Protein AF-A0AAD9Q0B3-F1 (afdb_monomer)

Sequence (133 aa):
MNKETASQMEIVTLYNAAYRAACKKEEQLRDLDKTIDAILDDPTEIEKAILDSENIPEEIDEVHLNRSLGEVQKFNYCKAQPTGNASRAVAGFPLTNGNYPKAVNLLKERFGQQNELVNAHMQALPDLPNSTK

InterPro domains:
  IPR005312 Domain of unknown function DUF1759 [PF03564] (61-130)

Solvent-accessible surface area (backbone atoms only — not comparable to full-atom values): 7791 Å² total; per-residue (Å²): 136,55,75,64,59,55,54,53,51,51,52,53,51,52,52,53,51,52,51,53,52,50,54,53,48,54,51,53,49,55,53,48,50,54,51,52,48,56,51,67,75,56,45,61,68,58,52,47,53,58,69,71,39,82,60,66,58,58,62,55,47,57,57,67,68,42,82,90,54,53,53,45,56,47,33,53,49,63,59,67,68,46,61,73,69,61,26,61,72,44,62,83,58,69,90,35,56,87,40,32,66,54,45,52,49,53,46,41,68,76,71,45,45,59,69,58,53,51,49,53,49,63,65,46,58,82,76,50,79,81,84,82,124

Secondary structure (DSSP, 8-state):
--HHHHHHHHHHHHHHHHHHHHHHHHHHHHHHHHHHHHHHH-THHHHHHHHSS--HHHHHHHHHH-TTS-HHHHHHHHHHS--HHHHHHHHTS-S-GGGHHHHHHHHHHHHS-HHHHHHHHHHHGGGS-----

Organism: Acropora cervicornis (NCBI:txid6130)

Foldseek 3Di:
DDPVVVVVVVVVVVVVVVVVVVVVVVVVVVVVVVVVVVCVVCVPVVVVVLLVPPQPLVVLVVLVPPPVDDQLRSQVVCLVPDDDPLNVQSVPDDSDNVCSVVSSVSCCVPPVVSVVVVVVVVVCVVVPPPPDD

pLDDT: mean 71.1, std 10.21, range [38.31, 91.62]

Structure (mmCIF, N/CA/C/O backbone):
data_AF-A0AAD9Q0B3-F1
#
_entry.id   AF-A0AAD9Q0B3-F1
#
loop_
_atom_site.group_PDB
_atom_site.id
_atom_site.type_symbol
_atom_site.label_atom_id
_atom_site.label_alt_id
_atom_site.label_comp_id
_atom_site.label_asym_id
_atom_site.label_entity_id
_atom_site.label_seq_id
_atom_site.pdbx_PDB_ins_code
_atom_site.Cartn_x
_atom_site.Cartn_y
_atom_site.Cartn_z
_atom_site.occupancy
_atom_site.B_iso_or_equiv
_atom_site.auth_seq_id
_atom_site.auth_comp_id
_atom_site.auth_asym_id
_atom_site.auth_atom_id
_atom_site.pdbx_PDB_model_num
ATOM 1 N N . MET A 1 1 ? 59.774 -26.551 12.825 1.00 54.44 1 MET A N 1
ATOM 2 C CA . MET A 1 1 ? 58.304 -26.533 12.659 1.00 54.44 1 MET A CA 1
ATOM 3 C C . MET A 1 1 ? 57.979 -27.421 11.465 1.00 54.44 1 MET A C 1
ATOM 5 O O . MET A 1 1 ? 58.571 -27.204 10.415 1.00 54.44 1 MET A O 1
ATOM 9 N N . ASN A 1 2 ? 57.214 -28.503 11.644 1.00 64.69 2 ASN A N 1
ATOM 10 C CA . ASN A 1 2 ? 56.977 -29.492 10.579 1.00 64.69 2 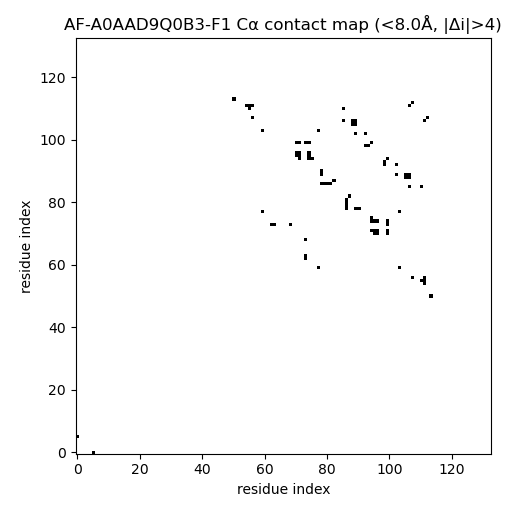ASN A CA 1
ATOM 11 C C . ASN A 1 2 ? 55.799 -29.056 9.678 1.00 64.69 2 ASN A C 1
ATOM 13 O O . ASN A 1 2 ? 54.964 -28.253 10.086 1.00 64.69 2 ASN A O 1
ATOM 17 N N . LYS A 1 3 ? 55.731 -29.565 8.440 1.00 63.66 3 LYS A N 1
ATOM 18 C CA . LYS A 1 3 ? 54.660 -29.217 7.478 1.00 63.66 3 LYS A CA 1
ATOM 19 C C . LYS A 1 3 ? 53.248 -29.507 8.019 1.00 63.66 3 LYS A C 1
ATOM 21 O O . LYS A 1 3 ? 52.295 -28.836 7.648 1.00 63.66 3 LYS A O 1
ATOM 26 N N . GLU A 1 4 ? 53.139 -30.468 8.928 1.00 67.00 4 GLU A N 1
ATOM 27 C CA . GLU A 1 4 ? 51.889 -30.894 9.556 1.00 67.00 4 GLU A CA 1
ATOM 28 C C . GLU A 1 4 ? 51.371 -29.895 10.607 1.00 67.00 4 GLU A C 1
ATOM 30 O O . GLU A 1 4 ? 50.188 -29.569 10.612 1.00 67.00 4 GLU A O 1
ATOM 35 N N . THR A 1 5 ? 52.255 -29.298 11.415 1.00 65.38 5 THR A N 1
ATOM 36 C CA . THR A 1 5 ? 51.892 -28.208 12.347 1.00 65.38 5 THR A CA 1
ATOM 37 C C . THR A 1 5 ? 51.504 -26.922 11.619 1.00 65.38 5 THR A C 1
ATOM 39 O O . THR A 1 5 ? 50.614 -26.213 12.083 1.00 65.38 5 THR A O 1
ATOM 42 N N . ALA A 1 6 ? 52.104 -26.640 10.457 1.00 57.97 6 ALA A N 1
ATOM 43 C CA . ALA A 1 6 ? 51.697 -25.517 9.607 1.00 57.97 6 ALA A CA 1
ATOM 44 C C . ALA A 1 6 ? 50.280 -25.714 9.029 1.00 57.97 6 ALA A C 1
ATOM 46 O O . ALA A 1 6 ? 49.458 -24.804 9.101 1.00 57.97 6 ALA A O 1
ATOM 47 N N . SER A 1 7 ? 49.962 -26.924 8.553 1.00 68.94 7 SER A N 1
ATOM 48 C CA . SER A 1 7 ? 48.633 -27.264 8.026 1.00 68.94 7 SER A CA 1
ATOM 49 C C . SER A 1 7 ? 47.537 -27.237 9.103 1.00 68.94 7 SER A C 1
ATOM 51 O O . SER A 1 7 ? 46.451 -26.710 8.870 1.00 68.94 7 SER A O 1
ATOM 53 N N . GLN A 1 8 ? 47.823 -27.720 10.317 1.00 68.62 8 GLN A N 1
ATOM 54 C CA . GLN A 1 8 ? 46.878 -27.637 11.441 1.00 68.62 8 GLN A CA 1
ATOM 55 C C . GLN A 1 8 ? 46.602 -26.185 11.868 1.00 68.62 8 GLN A C 1
ATOM 57 O O . GLN A 1 8 ? 45.464 -25.838 12.186 1.00 68.62 8 GLN A O 1
ATOM 62 N N . MET A 1 9 ? 47.619 -25.318 11.834 1.00 75.38 9 MET A N 1
ATOM 63 C CA . MET A 1 9 ? 47.476 -23.895 12.161 1.00 75.38 9 MET A CA 1
ATOM 64 C C . MET A 1 9 ? 46.629 -23.138 11.123 1.00 75.38 9 MET A C 1
ATOM 66 O O . MET A 1 9 ? 45.813 -22.290 11.496 1.00 75.38 9 MET A O 1
ATOM 70 N N . GLU A 1 10 ? 46.759 -23.475 9.837 1.00 79.50 10 GLU A N 1
ATOM 71 C CA . GLU A 1 10 ? 45.906 -22.938 8.767 1.00 79.50 10 GLU A CA 1
ATOM 72 C C . GLU A 1 10 ? 44.438 -23.343 8.945 1.00 79.50 10 GLU A C 1
ATOM 74 O O . GLU A 1 10 ? 43.556 -22.488 8.866 1.00 79.50 10 GLU A O 1
ATOM 79 N N . ILE A 1 11 ? 44.165 -24.611 9.275 1.00 75.00 11 ILE A N 1
ATOM 80 C CA . ILE A 1 11 ? 42.798 -25.108 9.520 1.00 75.00 11 ILE A CA 1
ATOM 81 C C . ILE A 1 11 ? 42.134 -24.352 10.679 1.00 75.00 11 ILE A C 1
ATOM 83 O O . ILE A 1 11 ? 40.996 -23.898 10.552 1.00 75.00 11 ILE A O 1
ATOM 87 N N . VAL A 1 12 ? 42.845 -24.158 11.794 1.00 79.50 12 VAL A N 1
ATOM 88 C CA . VAL A 1 12 ? 42.332 -23.404 12.953 1.00 79.50 12 VAL A CA 1
ATOM 89 C C . VAL A 1 12 ? 42.079 -21.938 12.596 1.00 79.50 12 VAL A C 1
ATOM 91 O O . VAL A 1 12 ? 41.084 -21.350 13.023 1.00 79.50 12 VAL A O 1
ATOM 94 N N . THR A 1 13 ? 42.947 -21.341 11.780 1.00 82.81 13 THR A N 1
ATOM 95 C CA . THR A 1 13 ? 42.784 -19.955 11.321 1.00 82.81 13 THR A CA 1
ATOM 96 C C . THR A 1 13 ? 41.536 -19.801 10.450 1.00 82.81 13 THR A C 1
ATOM 98 O O . THR A 1 13 ? 40.750 -18.876 10.667 1.00 82.81 13 THR A O 1
ATOM 101 N N . LEU A 1 14 ? 41.307 -20.733 9.521 1.00 79.38 14 LEU A N 1
ATOM 102 C CA .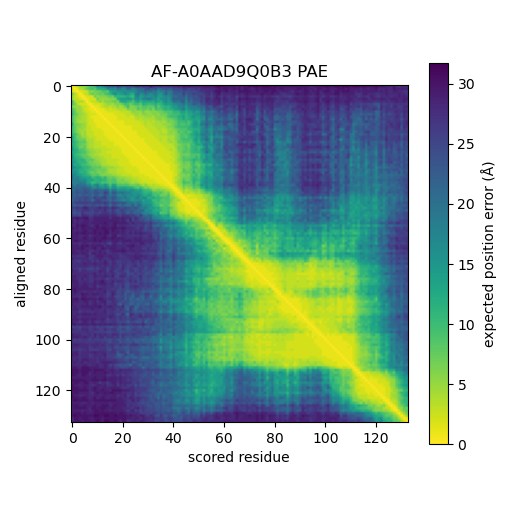 LEU A 1 14 ? 40.113 -20.759 8.674 1.00 79.38 14 LEU A CA 1
ATOM 103 C C . LEU A 1 14 ? 38.835 -20.978 9.493 1.00 79.38 14 LEU A C 1
ATOM 105 O O . LEU A 1 14 ? 37.856 -20.258 9.295 1.00 79.38 14 LEU A O 1
ATOM 109 N N . TYR A 1 15 ? 38.858 -21.905 10.454 1.00 74.88 15 TYR A N 1
ATOM 110 C CA . TYR A 1 15 ? 37.734 -22.147 11.361 1.00 74.88 15 TYR A CA 1
ATOM 111 C C . TYR A 1 15 ? 37.370 -20.892 12.167 1.00 74.88 15 TYR A C 1
ATOM 113 O O . TYR A 1 15 ? 36.209 -20.487 12.211 1.00 74.88 15 TYR A O 1
ATOM 121 N N . ASN A 1 16 ? 38.367 -20.212 12.738 1.00 77.12 16 ASN A N 1
ATOM 122 C CA . ASN A 1 16 ? 38.154 -18.978 13.494 1.00 77.12 16 ASN A CA 1
ATOM 123 C C . ASN A 1 16 ? 37.620 -17.836 12.616 1.00 77.12 16 ASN A C 1
ATOM 125 O O . ASN A 1 16 ? 36.795 -17.043 13.072 1.00 77.12 16 ASN A O 1
ATOM 129 N N . ALA A 1 17 ? 38.067 -17.738 11.362 1.00 83.25 17 ALA A N 1
ATOM 130 C CA . ALA A 1 17 ? 37.548 -16.758 10.412 1.00 83.25 17 ALA A CA 1
ATOM 131 C C . ALA A 1 17 ? 36.078 -17.035 10.056 1.00 83.25 17 ALA A C 1
ATOM 133 O O . ALA A 1 17 ? 35.264 -16.109 10.068 1.00 83.25 17 ALA A O 1
ATOM 134 N N . ALA A 1 18 ? 35.725 -18.301 9.812 1.00 80.19 18 ALA A N 1
ATOM 135 C CA . ALA A 1 18 ? 34.349 -18.720 9.555 1.00 80.19 18 ALA A CA 1
ATOM 136 C C . ALA A 1 18 ? 33.436 -18.443 10.759 1.00 80.19 18 ALA A C 1
ATOM 138 O O . ALA A 1 18 ? 32.361 -17.871 10.593 1.00 80.19 18 ALA A O 1
ATOM 139 N N . TYR A 1 19 ? 33.898 -18.756 11.974 1.00 80.69 19 TYR A N 1
ATOM 140 C CA . TYR A 1 19 ? 33.169 -18.467 13.209 1.00 80.69 19 TYR A CA 1
ATOM 141 C C . TYR A 1 19 ? 32.903 -16.964 13.381 1.00 80.69 19 TYR A C 1
ATOM 143 O O . TYR A 1 19 ? 31.768 -16.550 13.602 1.00 80.69 19 TYR A O 1
ATOM 151 N N . ARG A 1 20 ? 33.922 -16.116 13.183 1.00 85.88 20 ARG A N 1
ATOM 152 C CA . ARG A 1 20 ? 33.76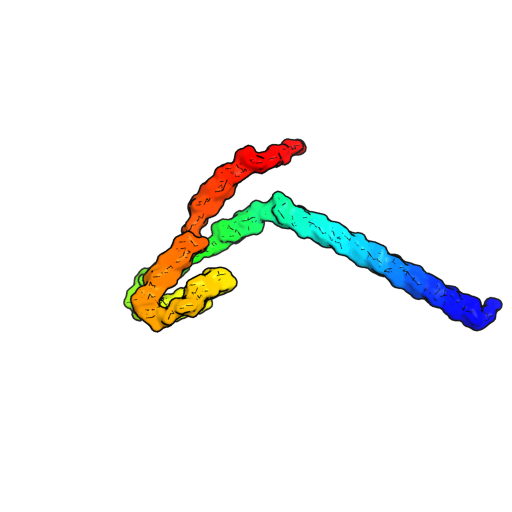4 -14.650 13.240 1.00 85.88 20 ARG A CA 1
ATOM 153 C C . ARG A 1 20 ? 32.776 -14.128 12.197 1.00 85.88 20 ARG A C 1
ATOM 155 O O . ARG A 1 20 ? 31.997 -13.226 12.495 1.00 85.88 20 ARG A O 1
ATOM 162 N N . ALA A 1 21 ? 32.807 -14.678 10.984 1.00 80.19 21 ALA A N 1
ATOM 163 C CA . ALA A 1 21 ? 31.867 -14.308 9.932 1.00 80.19 21 ALA A CA 1
ATOM 164 C C . ALA A 1 21 ? 30.425 -14.701 10.292 1.00 80.19 21 ALA A C 1
ATOM 166 O O . ALA A 1 21 ? 29.514 -13.905 10.064 1.00 80.19 21 ALA A O 1
ATOM 167 N N . ALA A 1 22 ? 30.225 -15.878 10.893 1.00 78.12 22 ALA A N 1
ATOM 168 C CA . ALA A 1 22 ? 28.920 -16.333 11.367 1.00 78.12 22 ALA A CA 1
ATOM 169 C C . ALA A 1 22 ? 28.366 -15.422 12.474 1.00 78.12 22 ALA A C 1
ATOM 171 O O . ALA A 1 22 ? 27.247 -14.933 12.340 1.00 78.12 22 ALA A O 1
ATOM 172 N N . CYS A 1 23 ? 29.170 -15.085 13.491 1.00 79.06 23 CYS A N 1
ATOM 173 C CA . CYS A 1 23 ? 28.753 -14.152 14.545 1.00 79.06 23 CYS A CA 1
ATOM 174 C C . CYS A 1 23 ? 28.373 -12.776 13.982 1.00 79.06 23 CYS A C 1
ATOM 176 O O . CYS A 1 23 ? 27.370 -12.191 14.382 1.00 79.06 23 CYS A O 1
ATOM 178 N N . LYS A 1 24 ? 29.138 -12.269 13.006 1.00 90.38 24 LYS A N 1
ATOM 17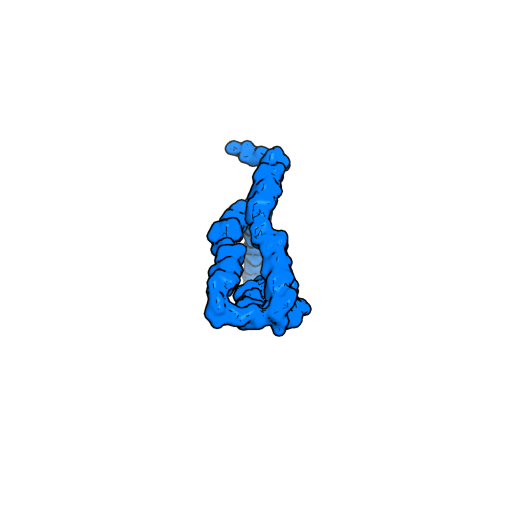9 C CA . LYS A 1 24 ? 28.816 -10.999 12.343 1.00 90.38 24 LYS A CA 1
ATOM 180 C C . LYS A 1 24 ? 27.490 -11.072 11.581 1.00 90.38 24 LYS A C 1
ATOM 182 O O . LYS A 1 24 ? 26.754 -10.093 11.547 1.00 90.38 24 LYS A O 1
ATOM 187 N N . LYS A 1 25 ? 27.181 -12.210 10.953 1.00 84.38 25 LYS A N 1
ATOM 188 C CA . LYS A 1 25 ? 25.903 -12.414 10.258 1.00 84.38 25 LYS A CA 1
ATOM 189 C C . LYS A 1 25 ? 24.724 -12.469 11.222 1.00 84.38 25 LYS A C 1
ATOM 191 O O . LYS A 1 25 ? 23.697 -11.875 10.924 1.00 84.38 25 LYS A O 1
ATOM 196 N N . GLU A 1 26 ? 24.884 -13.125 12.362 1.00 88.69 26 GLU A N 1
ATOM 197 C CA . GLU A 1 26 ? 23.862 -13.181 13.410 1.00 88.69 26 GLU A CA 1
ATOM 198 C C . GLU A 1 26 ? 23.553 -11.790 13.983 1.00 88.69 26 GLU A C 1
ATOM 200 O O . GLU A 1 26 ? 22.392 -11.426 14.146 1.00 88.69 26 GLU A O 1
ATOM 205 N N . GLU A 1 27 ? 24.580 -10.963 14.194 1.00 91.62 27 GLU A N 1
ATOM 206 C CA . GLU A 1 27 ? 24.402 -9.569 14.607 1.00 91.62 27 GLU A CA 1
ATOM 207 C C . GLU A 1 27 ? 23.659 -8.738 13.551 1.00 91.62 27 GLU A C 1
ATOM 209 O O . GLU A 1 27 ? 22.705 -8.039 13.883 1.00 91.62 27 GLU A O 1
ATOM 214 N N . GLN A 1 28 ? 24.033 -8.878 12.274 1.00 89.06 28 GLN A N 1
ATOM 215 C CA . GLN A 1 28 ? 23.334 -8.215 11.169 1.00 89.06 28 GLN A CA 1
ATOM 216 C C . GLN A 1 28 ? 21.858 -8.617 11.079 1.00 89.06 28 GLN A C 1
ATOM 218 O O . GLN A 1 28 ? 21.021 -7.769 10.784 1.00 89.06 28 GLN A O 1
ATOM 223 N N . LEU A 1 29 ? 21.539 -9.892 11.318 1.00 82.06 29 LEU A N 1
ATOM 224 C CA . LEU A 1 29 ? 20.157 -10.375 11.339 1.00 82.06 29 LEU A CA 1
ATOM 225 C C . LEU A 1 29 ? 19.380 -9.773 12.511 1.00 82.06 29 LEU A C 1
ATOM 227 O O . LEU A 1 29 ? 18.290 -9.259 12.304 1.00 82.06 29 LEU A O 1
ATOM 231 N N . ARG A 1 30 ? 19.972 -9.729 13.708 1.00 88.50 30 ARG A N 1
ATOM 232 C CA . ARG A 1 30 ? 19.343 -9.109 14.882 1.00 88.50 30 ARG A CA 1
ATOM 233 C C . ARG A 1 30 ? 19.062 -7.617 14.681 1.00 88.50 30 ARG A C 1
ATOM 235 O O . ARG A 1 30 ? 18.050 -7.111 15.156 1.00 88.50 30 ARG A O 1
ATOM 242 N N . ASP A 1 31 ? 19.964 -6.897 14.025 1.00 88.19 31 ASP A N 1
ATOM 243 C CA . ASP A 1 31 ? 19.766 -5.474 13.735 1.00 88.19 31 ASP A CA 1
ATOM 244 C C . ASP A 1 31 ? 18.712 -5.259 12.638 1.00 88.19 31 ASP A C 1
ATOM 246 O O . ASP A 1 31 ? 17.948 -4.292 12.694 1.00 88.19 31 ASP A O 1
ATOM 250 N N . LEU A 1 32 ? 18.622 -6.185 11.678 1.00 82.31 32 LEU A N 1
ATOM 251 C CA . LEU A 1 32 ? 17.544 -6.203 10.696 1.00 82.31 32 LEU A CA 1
ATOM 252 C C . LEU A 1 32 ? 16.187 -6.468 11.361 1.00 82.31 32 LEU A C 1
ATOM 254 O O . LEU A 1 32 ? 15.249 -5.730 11.082 1.00 82.31 32 LEU A O 1
ATOM 258 N N . ASP A 1 33 ? 16.098 -7.437 12.274 1.00 82.00 33 ASP A N 1
ATOM 259 C CA . ASP A 1 33 ? 14.867 -7.738 13.019 1.00 82.00 33 ASP A CA 1
ATOM 260 C C . ASP A 1 33 ? 14.389 -6.515 13.813 1.00 82.00 33 ASP A C 1
ATOM 262 O O . ASP A 1 33 ? 13.238 -6.117 13.693 1.00 82.00 33 ASP A O 1
ATOM 266 N N . LYS A 1 34 ? 15.296 -5.812 14.504 1.00 76.62 34 LYS A N 1
ATOM 267 C CA . LYS A 1 34 ? 14.962 -4.545 15.185 1.00 76.62 34 LYS A CA 1
ATOM 268 C C . LYS A 1 34 ? 14.485 -3.452 14.232 1.00 76.62 34 LYS A C 1
ATOM 270 O O . LYS A 1 34 ? 13.677 -2.614 14.614 1.00 76.62 34 LYS A O 1
ATOM 275 N N . THR A 1 35 ? 15.029 -3.418 13.017 1.00 75.00 35 THR A N 1
ATOM 276 C CA . THR A 1 35 ? 14.603 -2.459 11.991 1.00 75.00 35 THR A CA 1
ATOM 277 C C . THR A 1 35 ? 13.200 -2.800 11.494 1.00 75.00 35 THR A C 1
ATOM 279 O O . THR A 1 35 ? 12.395 -1.898 11.293 1.00 75.00 35 THR A O 1
ATOM 282 N N . ILE A 1 36 ? 12.892 -4.090 11.327 1.00 71.62 36 ILE A N 1
ATOM 283 C CA . ILE A 1 36 ? 11.552 -4.570 10.977 1.00 71.62 36 ILE A CA 1
ATOM 284 C C . ILE A 1 36 ? 10.565 -4.225 12.096 1.00 71.62 36 ILE A C 1
ATOM 286 O O . ILE A 1 36 ? 9.531 -3.638 11.799 1.00 71.62 36 ILE A O 1
ATOM 290 N N . ASP A 1 37 ? 10.907 -4.503 13.356 1.00 74.06 37 ASP A N 1
ATOM 291 C CA . ASP A 1 37 ? 10.067 -4.170 14.513 1.00 74.06 37 ASP A CA 1
ATOM 292 C C . ASP A 1 37 ? 9.795 -2.661 14.587 1.00 74.06 37 ASP A C 1
ATOM 294 O O . ASP A 1 37 ? 8.649 -2.257 14.719 1.00 74.06 37 ASP A O 1
ATOM 298 N N . ALA A 1 38 ? 10.806 -1.811 14.375 1.00 70.94 38 ALA A N 1
ATOM 299 C CA . ALA A 1 38 ? 10.624 -0.357 14.364 1.00 70.94 38 ALA A CA 1
ATOM 300 C C . ALA A 1 38 ? 9.721 0.145 13.219 1.00 70.94 38 ALA A C 1
ATOM 302 O O . ALA A 1 38 ? 9.016 1.135 13.387 1.00 70.94 38 ALA A O 1
ATOM 303 N N . ILE A 1 39 ? 9.739 -0.523 12.059 1.00 66.00 39 ILE A N 1
ATOM 304 C CA . ILE A 1 39 ? 8.833 -0.226 10.935 1.00 66.00 39 ILE A CA 1
ATOM 305 C C . ILE A 1 39 ? 7.404 -0.713 11.235 1.00 66.00 39 ILE A C 1
ATOM 307 O O . ILE A 1 39 ? 6.443 -0.112 10.761 1.00 66.00 39 ILE A O 1
ATOM 311 N N . LEU A 1 40 ? 7.255 -1.804 11.995 1.00 64.19 40 LEU A N 1
ATOM 312 C CA . LEU A 1 40 ? 5.957 -2.352 12.397 1.00 64.19 40 LEU A CA 1
ATOM 313 C C . LEU A 1 40 ? 5.329 -1.601 13.584 1.00 64.19 40 LEU A C 1
ATOM 315 O O . LEU A 1 40 ? 4.105 -1.520 13.645 1.00 64.19 40 LEU A O 1
ATOM 319 N N . ASP A 1 41 ? 6.143 -1.067 14.499 1.00 66.44 41 ASP A N 1
ATOM 320 C CA . ASP A 1 41 ? 5.705 -0.362 15.712 1.00 66.44 41 ASP A CA 1
ATOM 321 C C . ASP A 1 41 ? 5.071 1.004 15.405 1.00 66.44 41 ASP A C 1
ATOM 323 O O . ASP A 1 41 ? 4.152 1.423 16.109 1.00 66.44 41 ASP A O 1
ATOM 327 N N . ASP A 1 42 ? 5.534 1.692 14.357 1.00 65.06 42 ASP A N 1
ATOM 328 C CA . ASP A 1 42 ? 4.979 2.974 13.919 1.00 65.06 42 ASP A CA 1
ATOM 329 C C . ASP A 1 42 ? 4.813 3.016 12.387 1.00 65.06 42 ASP A C 1
ATOM 331 O O . ASP A 1 42 ? 5.646 3.576 11.663 1.00 65.06 42 ASP A O 1
ATOM 335 N N . PRO A 1 43 ? 3.728 2.424 11.856 1.00 63.06 43 PRO A N 1
ATOM 336 C CA . PRO A 1 43 ? 3.444 2.448 10.430 1.00 63.06 43 PRO A CA 1
ATOM 337 C C . PRO A 1 43 ? 2.971 3.829 9.952 1.00 63.06 43 PRO A C 1
ATOM 339 O O . PRO A 1 43 ? 2.674 3.961 8.767 1.00 63.06 43 PRO A O 1
ATOM 342 N N . THR A 1 44 ? 2.911 4.859 10.811 1.00 60.53 44 THR A N 1
ATOM 343 C CA . THR A 1 44 ? 2.282 6.157 10.506 1.00 60.53 44 THR A CA 1
ATOM 344 C C . THR A 1 44 ? 2.887 6.829 9.276 1.00 60.53 44 THR A C 1
ATOM 346 O O . THR A 1 44 ? 2.160 7.434 8.500 1.00 60.53 44 THR A O 1
ATOM 349 N N . GLU A 1 45 ? 4.193 6.695 9.023 1.00 59.78 45 GLU A N 1
ATOM 350 C CA . GLU A 1 45 ? 4.821 7.227 7.798 1.00 59.78 45 GLU A CA 1
ATOM 351 C C . GLU A 1 45 ? 4.407 6.450 6.535 1.00 59.78 45 GLU A C 1
ATOM 353 O O . GLU A 1 45 ? 4.235 7.043 5.472 1.00 59.78 45 GLU A O 1
ATOM 358 N N . ILE A 1 46 ? 4.186 5.135 6.640 1.00 61.09 46 ILE A N 1
ATOM 359 C CA . ILE A 1 46 ? 3.661 4.310 5.540 1.00 61.09 46 ILE A CA 1
ATOM 360 C C . ILE A 1 46 ? 2.179 4.616 5.319 1.00 61.09 46 ILE A C 1
ATOM 362 O O . ILE A 1 46 ? 1.753 4.793 4.181 1.00 61.09 46 ILE A O 1
ATOM 366 N N . GLU A 1 47 ? 1.393 4.707 6.389 1.00 62.25 47 GLU A N 1
ATOM 367 C CA . GLU A 1 47 ? -0.026 5.055 6.333 1.00 62.25 47 GLU A CA 1
ATOM 368 C C . GLU A 1 47 ? -0.223 6.458 5.768 1.00 62.25 47 GLU A C 1
ATOM 370 O O . GLU A 1 47 ? -1.029 6.639 4.862 1.00 62.25 47 GLU A O 1
ATOM 375 N N . LYS A 1 48 ? 0.574 7.430 6.215 1.00 59.81 48 LYS A N 1
ATOM 376 C CA . LYS A 1 48 ? 0.603 8.784 5.666 1.00 59.81 48 LYS A CA 1
ATOM 377 C C . LYS A 1 48 ? 1.021 8.786 4.200 1.00 59.81 48 LYS A C 1
ATOM 379 O O . LYS A 1 48 ? 0.346 9.418 3.406 1.00 59.81 48 LYS A O 1
ATOM 384 N N . ALA A 1 49 ? 2.053 8.039 3.806 1.00 59.75 49 ALA A N 1
ATOM 385 C CA . ALA A 1 49 ? 2.443 7.929 2.399 1.00 59.75 49 ALA A CA 1
ATOM 386 C C . ALA A 1 49 ? 1.364 7.263 1.522 1.00 59.75 49 ALA A C 1
ATOM 388 O O . ALA A 1 49 ? 1.239 7.602 0.349 1.00 59.75 49 ALA A O 1
ATOM 389 N N . ILE A 1 50 ? 0.574 6.332 2.070 1.00 63.44 50 ILE A N 1
ATOM 390 C CA . ILE A 1 50 ? -0.588 5.734 1.393 1.00 63.44 50 ILE A CA 1
ATOM 391 C C . ILE A 1 50 ? -1.749 6.735 1.318 1.00 63.44 50 ILE A C 1
ATOM 393 O O . ILE A 1 50 ? -2.410 6.820 0.286 1.00 63.44 50 ILE A O 1
ATOM 397 N N . LEU A 1 51 ? -1.996 7.506 2.378 1.00 60.06 51 LEU A N 1
ATOM 398 C CA . LEU A 1 51 ? -3.017 8.557 2.404 1.00 60.06 51 LEU A CA 1
ATOM 399 C C . LEU A 1 51 ? -2.678 9.714 1.453 1.00 60.06 51 LEU A C 1
ATOM 401 O O . LEU A 1 51 ? -3.573 10.222 0.784 1.00 60.06 51 LEU A O 1
ATOM 405 N N . ASP A 1 52 ? -1.399 10.076 1.366 1.00 57.03 52 ASP A N 1
ATOM 406 C CA . ASP A 1 52 ? -0.857 11.103 0.473 1.00 57.03 52 ASP A CA 1
ATOM 407 C C . ASP A 1 52 ? -0.654 10.579 -0.967 1.00 57.03 52 ASP A C 1
ATOM 409 O O . ASP A 1 52 ? -0.358 11.365 -1.869 1.00 57.03 52 ASP A O 1
ATOM 413 N N . SER A 1 53 ? -0.796 9.266 -1.212 1.00 61.97 53 SER A N 1
ATOM 414 C CA . SER A 1 53 ? -0.765 8.706 -2.571 1.00 61.97 53 SER A CA 1
ATOM 415 C C . SER A 1 53 ? -2.024 9.103 -3.353 1.00 61.97 53 SER A C 1
ATOM 417 O O . SER A 1 53 ? -3.108 9.189 -2.775 1.00 61.97 53 SER A O 1
ATOM 419 N N . GLU A 1 54 ? -1.872 9.384 -4.655 1.00 59.66 54 GLU A N 1
ATOM 420 C CA . GLU A 1 54 ? -2.930 9.916 -5.531 1.00 59.66 54 GLU A CA 1
ATOM 421 C C . GLU A 1 54 ? -4.279 9.197 -5.339 1.00 59.66 54 GLU A C 1
ATOM 423 O O . GLU A 1 54 ? -4.380 7.966 -5.336 1.00 59.66 54 GLU A O 1
ATOM 428 N N . ASN A 1 55 ? -5.327 10.002 -5.141 1.00 58.34 55 ASN A N 1
ATOM 429 C CA . ASN A 1 55 ? -6.665 9.559 -4.775 1.00 58.34 55 ASN A CA 1
ATOM 430 C C . ASN A 1 55 ? -7.280 8.731 -5.917 1.00 58.34 55 ASN A C 1
ATOM 432 O O . ASN A 1 55 ? -7.804 9.273 -6.886 1.00 58.34 55 ASN A O 1
ATOM 436 N N . ILE A 1 56 ? -7.243 7.403 -5.796 1.00 59.03 56 ILE A N 1
ATOM 437 C CA . ILE A 1 56 ? -7.799 6.448 -6.774 1.00 59.03 56 ILE A CA 1
ATOM 438 C C . ILE A 1 56 ? -9.230 6.829 -7.240 1.00 59.03 56 ILE A C 1
ATOM 440 O O . ILE A 1 56 ? -9.524 6.723 -8.435 1.00 59.03 56 ILE A O 1
ATOM 444 N N . PRO A 1 57 ? -10.147 7.278 -6.356 1.00 57.34 57 PRO A N 1
ATOM 445 C CA . PRO A 1 57 ? -11.426 7.872 -6.747 1.00 57.34 57 PRO A CA 1
ATOM 446 C C . PRO A 1 57 ? -11.373 8.975 -7.818 1.00 57.34 57 PRO A C 1
ATOM 448 O O . PRO A 1 57 ? -12.218 8.958 -8.715 1.00 57.34 57 PRO A O 1
ATOM 451 N N . GLU A 1 58 ? -10.415 9.903 -7.750 1.00 56.25 58 GLU A N 1
ATOM 452 C CA . GLU A 1 58 ? -10.324 11.064 -8.650 1.00 56.25 58 GLU A CA 1
ATOM 453 C C . GLU A 1 58 ? -9.931 10.642 -10.074 1.00 56.25 58 GLU A C 1
ATOM 455 O O . GLU A 1 58 ? -10.591 11.039 -11.036 1.00 56.25 58 GLU A O 1
ATOM 460 N N . GLU A 1 59 ? -8.960 9.736 -10.228 1.00 59.06 59 GLU A N 1
ATOM 461 C CA . GLU A 1 59 ? -8.566 9.202 -11.544 1.00 59.06 59 GLU A CA 1
ATOM 462 C C . GLU A 1 59 ? -9.688 8.394 -12.222 1.00 59.06 59 GLU A C 1
ATOM 464 O O . GLU A 1 59 ? -9.879 8.448 -13.444 1.00 59.06 59 GLU A O 1
ATOM 469 N N . ILE A 1 60 ? -10.464 7.637 -11.433 1.00 59.91 60 ILE A N 1
ATOM 470 C CA . ILE A 1 60 ? -11.636 6.906 -11.938 1.00 59.91 60 ILE A CA 1
ATOM 471 C C . ILE A 1 60 ? -12.688 7.892 -12.467 1.00 59.91 60 ILE A C 1
ATOM 473 O O . ILE A 1 60 ? -13.322 7.620 -13.495 1.00 59.91 60 ILE A O 1
ATOM 477 N N . ASP A 1 61 ? -12.860 9.031 -11.796 1.00 60.94 61 ASP A N 1
ATOM 478 C CA . ASP A 1 61 ? -13.836 10.050 -12.167 1.00 60.94 61 ASP A CA 1
ATOM 479 C C . ASP A 1 61 ? -13.426 10.821 -13.433 1.00 60.94 61 ASP A C 1
ATOM 481 O O . ASP A 1 61 ? -14.277 11.060 -14.294 1.00 60.94 61 ASP A O 1
ATOM 485 N N . GLU A 1 62 ? -12.139 11.100 -13.656 1.00 60.28 62 GLU A N 1
ATOM 486 C CA . GLU A 1 62 ? -11.665 11.735 -14.899 1.00 60.28 62 GLU A CA 1
ATOM 487 C C . GLU A 1 62 ? -11.959 10.891 -16.154 1.00 60.28 62 GLU A C 1
ATOM 489 O O . GLU A 1 62 ? -12.465 11.392 -17.168 1.00 60.28 62 GLU A O 1
ATOM 494 N N . VAL A 1 63 ? -11.730 9.576 -16.084 1.00 62.16 63 VAL A N 1
ATOM 495 C CA . VAL A 1 63 ? -12.055 8.638 -17.177 1.00 62.16 63 VAL A CA 1
ATOM 496 C C . VAL A 1 63 ? -13.567 8.511 -17.356 1.00 62.16 63 VAL A C 1
ATOM 498 O O . VAL A 1 63 ? -14.067 8.405 -18.485 1.00 62.16 63 VAL A O 1
ATOM 501 N N . HIS A 1 64 ? -14.315 8.536 -16.250 1.00 65.44 64 HIS A N 1
ATOM 502 C CA . HIS A 1 64 ? -15.771 8.482 -16.265 1.00 65.44 64 HIS A CA 1
ATOM 503 C C . HIS A 1 64 ? -16.376 9.694 -16.989 1.00 65.44 64 HIS A C 1
ATOM 505 O O . HIS A 1 64 ? -17.291 9.531 -17.808 1.00 65.44 64 HIS A O 1
ATOM 511 N N . LEU A 1 65 ? -15.811 10.886 -16.771 1.00 60.44 65 LEU A N 1
ATOM 512 C CA . LEU A 1 65 ? -16.254 12.151 -17.362 1.00 60.44 65 LEU A CA 1
ATOM 513 C C . LEU A 1 65 ? -15.910 12.290 -18.853 1.00 60.44 65 LEU A C 1
ATOM 515 O O . LEU A 1 65 ? -16.537 13.088 -19.559 1.00 60.44 65 LEU A O 1
ATOM 519 N N . ASN A 1 66 ? -14.989 11.475 -19.377 1.00 66.25 66 ASN A N 1
ATOM 520 C CA . ASN A 1 66 ? -14.637 11.508 -20.790 1.00 66.25 66 ASN A CA 1
ATOM 521 C C . ASN A 1 66 ? -15.765 10.933 -21.672 1.00 66.25 66 ASN A C 1
ATOM 523 O O . ASN A 1 66 ? -15.927 9.720 -21.825 1.00 66.25 66 ASN A O 1
ATOM 527 N N . ARG A 1 67 ? -16.562 11.813 -22.288 1.00 64.00 67 ARG A N 1
ATOM 528 C CA . ARG A 1 67 ? -17.694 11.437 -23.158 1.00 64.00 67 ARG A CA 1
ATOM 529 C C . ARG A 1 67 ? -17.284 10.851 -24.513 1.00 64.00 67 ARG A C 1
ATOM 531 O O . ARG A 1 67 ? -18.149 10.343 -25.218 1.00 64.00 67 ARG A O 1
ATOM 538 N N . SER A 1 68 ? -16.003 10.918 -24.883 1.00 70.38 68 SER A N 1
ATOM 539 C CA . SER A 1 68 ? -15.509 10.374 -26.157 1.00 70.38 68 SER A CA 1
ATOM 540 C C . SER A 1 68 ? -15.292 8.856 -26.137 1.00 70.38 68 SER A C 1
ATOM 542 O O . SER A 1 68 ? -15.168 8.247 -27.197 1.00 70.38 68 SER A O 1
ATOM 544 N N . LEU A 1 69 ? -15.280 8.238 -24.950 1.00 70.56 69 LEU A N 1
ATOM 545 C CA . LEU A 1 69 ? -15.080 6.800 -24.775 1.00 70.56 69 LEU A CA 1
ATOM 546 C C . LEU A 1 69 ? -16.410 6.078 -24.527 1.00 70.56 69 LEU A C 1
ATOM 548 O O . LEU A 1 69 ? -17.212 6.495 -23.688 1.00 70.56 69 LEU A O 1
ATOM 552 N N . GLY A 1 70 ? -16.614 4.950 -25.209 1.00 72.12 70 GLY A N 1
ATOM 553 C CA . GLY A 1 70 ? -17.705 4.023 -24.906 1.00 72.12 70 GLY A CA 1
ATOM 554 C C . GLY A 1 70 ? -17.468 3.274 -23.589 1.00 72.12 70 GLY A C 1
ATOM 555 O O . GLY A 1 70 ? -16.332 3.116 -23.145 1.00 72.12 70 GLY A O 1
ATOM 556 N N . GLU A 1 71 ? -18.529 2.769 -22.961 1.00 69.75 71 GLU A N 1
ATOM 557 C CA . GLU A 1 71 ? -18.445 2.126 -21.639 1.00 69.75 71 GLU A CA 1
ATOM 558 C C . GLU A 1 71 ? -17.519 0.894 -21.613 1.00 69.75 71 GLU A C 1
ATOM 560 O O . GLU A 1 71 ? -16.761 0.737 -20.659 1.00 69.75 71 GLU A O 1
ATOM 565 N N . VAL A 1 72 ? -17.469 0.072 -22.675 1.00 75.88 72 VAL A N 1
ATOM 566 C CA . VAL A 1 72 ? -16.475 -1.023 -22.785 1.00 75.88 72 VAL A CA 1
ATOM 567 C C . VAL A 1 72 ? -15.037 -0.493 -22.784 1.00 75.88 72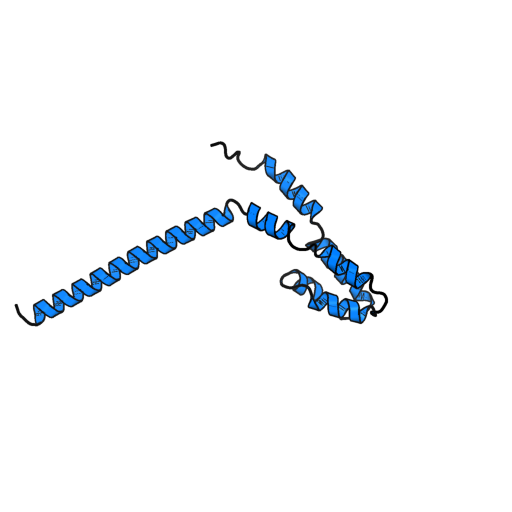 VAL A C 1
ATOM 569 O O . VAL A 1 72 ? -14.163 -1.098 -22.168 1.00 75.88 72 VAL A O 1
ATOM 572 N N . GLN A 1 73 ? -14.771 0.631 -23.454 1.00 72.69 73 GLN A N 1
ATOM 573 C CA . GLN A 1 73 ? -13.427 1.217 -23.530 1.00 72.69 73 GLN A CA 1
ATOM 574 C C . GLN A 1 73 ? -13.009 1.805 -22.182 1.00 72.69 73 GLN A C 1
ATOM 576 O O . GLN A 1 73 ? -11.896 1.549 -21.722 1.00 72.69 73 GLN A O 1
ATOM 581 N N . LYS A 1 74 ? -13.928 2.511 -21.511 1.00 74.50 74 LYS A N 1
ATOM 582 C CA . LYS A 1 74 ? -13.740 2.978 -20.130 1.00 74.50 74 LYS A CA 1
ATOM 583 C C . LYS A 1 74 ? -13.482 1.817 -19.183 1.00 74.50 74 LYS A C 1
ATOM 585 O O . LYS A 1 74 ? -12.614 1.905 -18.320 1.00 74.50 74 LYS A O 1
ATOM 590 N N . PHE A 1 75 ? -14.190 0.705 -19.374 1.00 77.31 75 PHE A N 1
ATOM 591 C CA . PHE A 1 75 ? -13.990 -0.459 -18.534 1.00 77.31 75 PHE A CA 1
ATOM 592 C C . PHE A 1 75 ? -12.648 -1.140 -18.783 1.00 77.31 75 PHE A C 1
ATOM 594 O O . PHE A 1 75 ? -11.968 -1.530 -17.839 1.00 77.31 75 PHE A O 1
ATOM 601 N N . ASN A 1 76 ? -12.231 -1.242 -20.042 1.00 79.19 76 ASN A N 1
ATOM 602 C CA . ASN A 1 76 ? -10.925 -1.790 -20.377 1.00 79.19 76 ASN A CA 1
ATOM 603 C C . ASN A 1 76 ? -9.793 -0.969 -19.741 1.00 79.19 76 ASN A C 1
ATOM 605 O O . ASN A 1 76 ? -8.882 -1.538 -19.149 1.00 79.19 76 ASN A O 1
ATOM 609 N N . TYR A 1 77 ? -9.907 0.362 -19.770 1.00 74.81 77 TYR A N 1
ATOM 610 C CA . TYR A 1 77 ? -8.981 1.256 -19.076 1.00 74.81 77 TYR A CA 1
ATOM 611 C C . TYR A 1 77 ? -9.012 1.056 -17.550 1.00 74.81 77 TYR A C 1
ATOM 613 O O . TYR A 1 77 ? -7.976 0.855 -16.924 1.00 74.81 77 TYR A O 1
ATOM 621 N N . CYS A 1 78 ? -10.209 1.006 -16.959 1.00 73.94 78 CYS A N 1
ATOM 622 C CA . CYS A 1 78 ? -10.416 0.773 -15.527 1.00 73.94 78 CYS A CA 1
ATOM 623 C C . CYS A 1 78 ? -9.873 -0.584 -15.041 1.00 73.94 78 CYS A C 1
ATOM 625 O O . CYS A 1 78 ? -9.459 -0.689 -13.894 1.00 73.94 78 CYS A O 1
ATOM 627 N N . LYS A 1 79 ? -9.824 -1.622 -15.889 1.00 76.44 79 LYS A N 1
ATOM 628 C CA . LYS A 1 79 ? -9.173 -2.904 -15.551 1.00 76.44 79 LYS A CA 1
ATOM 629 C C . LYS A 1 79 ? -7.648 -2.874 -15.695 1.00 76.44 79 LYS A C 1
ATOM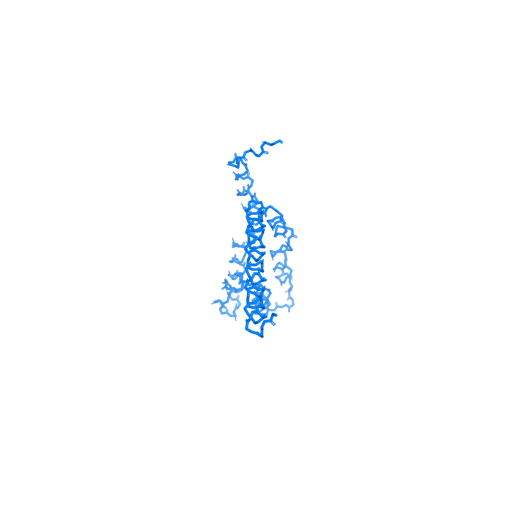 631 O O . LYS A 1 79 ? -6.991 -3.705 -15.079 1.00 76.44 79 LYS A O 1
ATOM 636 N N . ALA A 1 80 ? -7.105 -1.977 -16.519 1.00 75.81 80 ALA A N 1
ATOM 637 C CA . ALA A 1 80 ? -5.674 -1.897 -16.818 1.00 75.81 80 ALA A CA 1
ATOM 638 C C . ALA A 1 80 ? -4.889 -0.999 -15.845 1.00 75.81 80 ALA A C 1
ATOM 640 O O . ALA A 1 80 ? -3.695 -1.210 -15.668 1.00 75.81 80 ALA A O 1
ATOM 641 N N . GLN A 1 81 ? -5.557 -0.022 -15.231 1.00 72.44 81 GLN A N 1
ATOM 642 C CA . GLN A 1 81 ? -4.978 0.930 -14.277 1.00 72.44 81 GLN A CA 1
ATOM 643 C C . GLN A 1 81 ? -4.601 0.324 -12.906 1.00 72.44 81 GLN A C 1
ATOM 645 O O . GLN A 1 81 ? -3.444 0.421 -12.499 1.00 72.44 81 GLN A O 1
ATOM 650 N N . PRO A 1 82 ? -5.520 -0.331 -12.169 1.00 71.56 82 PRO A N 1
ATOM 651 C CA . PRO A 1 82 ? -5.228 -0.776 -10.815 1.00 71.56 82 PRO A CA 1
ATOM 652 C C . PRO A 1 82 ? -4.273 -1.973 -10.806 1.00 71.56 82 PRO A C 1
ATOM 654 O O . PRO A 1 82 ? -4.423 -2.925 -11.577 1.00 71.56 82 PRO A O 1
ATOM 657 N N . THR A 1 83 ? -3.345 -1.974 -9.849 1.00 71.81 83 THR A N 1
ATOM 658 C CA . THR A 1 83 ? -2.445 -3.099 -9.551 1.00 71.81 83 THR A CA 1
ATOM 659 C C . THR A 1 83 ? -2.857 -3.799 -8.244 1.00 71.81 83 THR A C 1
ATOM 661 O O . THR A 1 83 ? -3.799 -3.393 -7.559 1.00 71.81 83 THR A O 1
ATOM 664 N N . GLY A 1 84 ? -2.229 -4.933 -7.915 1.00 76.38 84 GLY A N 1
ATOM 665 C CA . GLY A 1 84 ? -2.434 -5.610 -6.628 1.00 76.38 84 GLY A CA 1
ATOM 666 C C . GLY A 1 84 ? -3.886 -6.036 -6.337 1.00 76.38 84 GLY A C 1
ATOM 667 O O . GLY A 1 84 ? -4.531 -6.725 -7.133 1.00 76.38 84 GLY A O 1
ATOM 668 N N . ASN A 1 85 ? -4.400 -5.682 -5.154 1.00 72.19 85 ASN A N 1
ATOM 669 C CA . ASN A 1 85 ? -5.725 -6.110 -4.675 1.00 72.19 85 ASN A CA 1
ATOM 670 C C . ASN A 1 85 ? -6.886 -5.479 -5.452 1.00 72.19 85 ASN A C 1
ATOM 672 O O . ASN A 1 85 ? -7.881 -6.162 -5.702 1.00 72.19 85 ASN A O 1
ATOM 676 N N . ALA A 1 8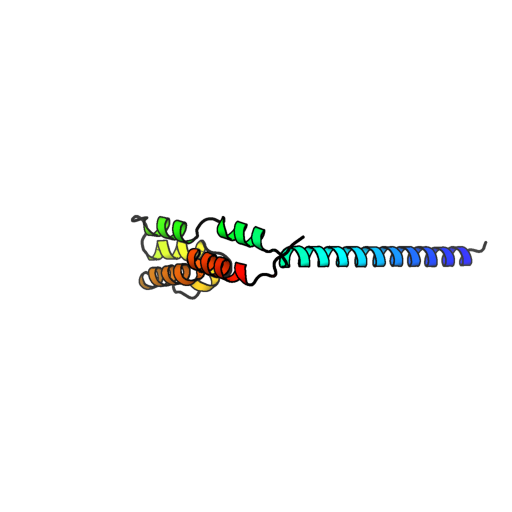6 ? -6.744 -4.223 -5.878 1.00 74.69 86 ALA A N 1
ATOM 677 C CA . ALA A 1 86 ? -7.745 -3.539 -6.689 1.00 74.69 86 ALA A CA 1
ATOM 678 C C . ALA A 1 86 ? -7.890 -4.204 -8.069 1.00 74.69 86 ALA A C 1
ATOM 680 O O . ALA A 1 86 ? -9.007 -4.487 -8.502 1.00 74.69 86 ALA A O 1
ATOM 681 N N . SER A 1 87 ? -6.770 -4.591 -8.696 1.00 79.12 87 SER A N 1
ATOM 682 C CA . SER A 1 87 ? -6.766 -5.362 -9.950 1.00 79.12 87 SER A CA 1
ATOM 683 C C . SER A 1 87 ? -7.505 -6.696 -9.810 1.00 79.12 87 SER A C 1
ATOM 685 O O . SER A 1 87 ? -8.390 -7.031 -10.601 1.00 79.12 87 SER A O 1
ATOM 687 N N . ARG A 1 88 ? -7.203 -7.446 -8.738 1.00 81.75 88 ARG A N 1
ATOM 688 C CA . ARG A 1 88 ? -7.856 -8.732 -8.444 1.00 81.75 88 ARG A CA 1
ATOM 689 C C . ARG A 1 88 ? -9.361 -8.589 -8.217 1.00 81.75 88 ARG A C 1
ATOM 691 O O . ARG A 1 88 ? -10.111 -9.463 -8.645 1.00 81.75 88 ARG A O 1
ATOM 698 N N . ALA A 1 89 ? -9.804 -7.497 -7.592 1.00 81.00 89 ALA A N 1
ATOM 699 C CA . ALA A 1 89 ? -11.220 -7.246 -7.327 1.00 81.00 89 ALA A CA 1
ATOM 700 C C . ALA A 1 89 ? -12.047 -7.077 -8.615 1.00 81.00 89 ALA A C 1
ATOM 702 O O . ALA A 1 89 ? -13.185 -7.541 -8.670 1.00 81.00 89 ALA A O 1
ATOM 703 N N . VAL A 1 90 ? -11.476 -6.476 -9.665 1.00 83.25 90 VAL A N 1
ATOM 704 C CA . VAL A 1 90 ? -12.174 -6.249 -10.946 1.00 83.25 90 VAL A CA 1
ATOM 705 C C . VAL A 1 90 ? -11.867 -7.298 -12.020 1.00 83.25 90 VAL A C 1
ATOM 707 O O . VAL A 1 90 ? -12.571 -7.375 -13.030 1.00 83.25 90 VAL A O 1
ATOM 710 N N . ALA A 1 91 ? -10.856 -8.148 -11.814 1.00 83.12 91 ALA A N 1
ATOM 711 C CA . ALA A 1 91 ? -10.432 -9.166 -12.777 1.00 83.12 91 ALA A CA 1
ATOM 712 C C . ALA A 1 91 ? -11.576 -10.107 -13.195 1.00 83.12 91 ALA A C 1
ATOM 714 O O . ALA A 1 91 ? -11.725 -10.387 -14.388 1.00 83.12 91 ALA A O 1
ATOM 715 N N . GLY A 1 92 ? -12.415 -10.513 -12.236 1.00 84.88 92 GLY A N 1
ATOM 716 C CA . GLY A 1 92 ? -13.533 -11.441 -12.439 1.00 84.88 92 GLY A CA 1
ATOM 717 C C . GLY A 1 92 ? -14.732 -10.874 -13.206 1.00 84.88 92 GLY A C 1
ATOM 718 O O . GLY A 1 92 ? -15.619 -11.634 -13.584 1.00 84.88 92 GLY A O 1
ATOM 719 N N . PHE A 1 93 ? -14.778 -9.565 -13.470 1.00 83.81 93 PHE A N 1
ATOM 720 C CA . PHE A 1 93 ? -15.873 -8.959 -14.223 1.00 83.81 93 PHE A CA 1
ATOM 721 C C . PHE A 1 93 ? -15.633 -9.066 -15.744 1.00 83.81 93 PHE A C 1
ATOM 723 O O . PHE A 1 93 ? -14.602 -8.588 -16.240 1.00 83.81 93 PHE A O 1
ATOM 730 N N . PRO A 1 94 ? -16.587 -9.625 -16.517 1.00 87.25 94 PRO A N 1
ATOM 731 C CA . PRO A 1 94 ? -16.537 -9.605 -17.979 1.00 87.25 94 PRO A CA 1
ATOM 732 C C . PRO A 1 94 ? -16.609 -8.178 -18.528 1.00 87.25 94 PRO A C 1
ATOM 734 O O . PRO A 1 94 ? -17.483 -7.425 -18.092 1.00 87.25 94 PRO A O 1
ATOM 737 N N . LEU A 1 95 ? -15.756 -7.843 -19.507 1.00 81.81 95 LEU A N 1
ATOM 738 C CA . LEU A 1 95 ? -15.682 -6.534 -20.180 1.00 81.81 95 LEU A CA 1
ATOM 739 C C . LEU A 1 95 ? -16.973 -6.209 -20.950 1.00 81.81 95 LEU A C 1
ATOM 741 O O . LEU A 1 95 ? -17.079 -6.423 -22.153 1.00 81.81 95 LEU A O 1
ATOM 745 N N . THR A 1 96 ? -17.973 -5.702 -20.237 1.00 80.94 96 THR A N 1
ATOM 746 C CA . THR A 1 96 ? -19.280 -5.326 -20.783 1.00 80.94 96 THR A CA 1
ATOM 747 C C . THR A 1 96 ? -19.731 -3.997 -20.189 1.00 80.94 96 THR A C 1
ATOM 749 O O . THR A 1 96 ? -19.370 -3.662 -19.059 1.00 80.94 96 THR A O 1
ATOM 752 N N . ASN A 1 97 ? -20.570 -3.275 -20.931 1.00 78.81 97 ASN A N 1
ATOM 753 C CA . ASN A 1 97 ? -21.150 -1.997 -20.509 1.00 78.81 97 ASN A CA 1
ATOM 754 C C . ASN A 1 97 ? -21.811 -2.079 -19.127 1.00 78.81 97 ASN A C 1
ATOM 756 O O . ASN A 1 97 ? -21.489 -1.305 -18.233 1.00 78.81 97 ASN A O 1
ATOM 760 N N . GLY A 1 98 ? -22.664 -3.085 -18.910 1.00 82.75 98 GLY A N 1
ATOM 761 C CA . GLY A 1 98 ? -23.401 -3.245 -17.652 1.00 82.75 98 GLY A CA 1
ATOM 762 C C . GLY A 1 98 ? -22.537 -3.607 -16.438 1.00 82.75 98 GLY A C 1
ATOM 763 O O . GLY A 1 98 ? -23.010 -3.513 -15.304 1.00 82.75 98 GLY A O 1
ATOM 764 N N . ASN A 1 99 ? -21.284 -4.018 -16.654 1.00 82.56 99 ASN A N 1
ATOM 765 C CA . ASN A 1 99 ? -20.354 -4.374 -15.583 1.00 82.56 99 ASN A CA 1
ATOM 766 C C . ASN A 1 99 ? -19.398 -3.241 -15.214 1.00 82.56 99 ASN A C 1
ATOM 768 O O . ASN A 1 99 ? -18.884 -3.251 -14.099 1.00 82.56 99 ASN A O 1
ATOM 772 N N . TYR A 1 100 ? -19.201 -2.259 -16.095 1.00 79.06 100 TYR A N 1
ATOM 773 C CA . TYR A 1 100 ? -18.382 -1.085 -15.806 1.00 79.06 100 TYR A CA 1
ATOM 774 C C . TYR A 1 100 ? -18.819 -0.335 -14.533 1.00 79.06 100 TYR A C 1
ATOM 776 O O . TYR A 1 100 ? -18.000 -0.223 -13.620 1.00 79.06 100 TYR A O 1
ATOM 784 N N . PRO A 1 101 ? -20.089 0.103 -14.380 1.00 78.62 101 PRO A N 1
ATOM 785 C CA . PRO A 1 101 ? -20.507 0.826 -13.178 1.00 78.62 101 PRO A CA 1
ATOM 786 C C . PRO A 1 101 ? -20.426 -0.044 -11.917 1.00 78.62 101 PRO A C 1
ATOM 788 O O . PRO A 1 101 ? -20.129 0.456 -10.839 1.00 78.62 101 PRO A O 1
ATOM 791 N N . LYS A 1 102 ? -20.622 -1.364 -12.044 1.00 82.94 102 LYS A N 1
ATOM 792 C CA . LYS A 1 102 ? -20.501 -2.306 -10.919 1.00 82.94 102 LYS A CA 1
ATOM 793 C C . LYS A 1 102 ? -19.054 -2.455 -10.449 1.00 82.94 102 LYS A C 1
ATOM 795 O O . LYS A 1 102 ? -18.807 -2.479 -9.249 1.00 82.94 102 LYS A O 1
ATOM 800 N N . ALA A 1 103 ? -18.110 -2.542 -11.385 1.00 80.88 103 ALA A N 1
ATOM 801 C CA . ALA A 1 103 ? -16.685 -2.608 -11.078 1.00 80.88 103 ALA A CA 1
ATOM 802 C C . ALA A 1 103 ? -16.184 -1.297 -10.451 1.00 80.88 103 ALA A C 1
ATOM 804 O O . ALA A 1 103 ? -15.448 -1.337 -9.470 1.00 80.88 103 ALA A O 1
ATOM 805 N N . VAL A 1 104 ? -16.638 -0.148 -10.965 1.00 79.25 104 VAL A N 1
ATOM 806 C CA . VAL A 1 104 ? -16.328 1.174 -10.398 1.00 79.25 104 VAL A CA 1
ATOM 807 C C . VAL A 1 104 ? -16.868 1.310 -8.974 1.00 79.25 104 VAL A C 1
ATOM 809 O O . VAL A 1 104 ? -16.119 1.703 -8.085 1.00 79.25 104 VAL A O 1
ATOM 812 N N . ASN A 1 105 ? -18.126 0.935 -8.729 1.00 81.00 105 ASN A N 1
ATOM 813 C CA . ASN A 1 105 ? -18.705 0.995 -7.385 1.00 81.00 105 ASN A CA 1
ATOM 814 C C . ASN A 1 105 ? -17.957 0.088 -6.404 1.00 81.00 105 ASN A C 1
ATOM 816 O O . ASN A 1 105 ? -17.624 0.535 -5.315 1.00 81.00 105 ASN A O 1
ATOM 820 N N . LEU A 1 106 ? -17.598 -1.135 -6.811 1.00 81.00 106 LEU A N 1
ATOM 821 C CA . LEU A 1 106 ? -16.802 -2.041 -5.978 1.00 81.00 106 LEU A CA 1
ATOM 822 C C . LEU A 1 106 ? -15.435 -1.445 -5.607 1.00 81.00 106 LEU A C 1
ATOM 824 O O . LEU A 1 106 ? -14.974 -1.615 -4.479 1.00 81.00 106 LEU A O 1
ATOM 828 N N . LEU A 1 107 ? -14.776 -0.768 -6.554 1.00 78.62 107 LEU A N 1
ATOM 829 C CA . LEU A 1 107 ? -13.504 -0.096 -6.293 1.00 78.62 107 LEU A CA 1
ATOM 830 C C . LEU A 1 107 ? -13.682 1.076 -5.321 1.00 78.62 107 LEU A C 1
ATOM 832 O O . LEU A 1 107 ? -12.909 1.190 -4.374 1.00 78.62 107 LEU A O 1
ATOM 836 N N . LYS A 1 108 ? -14.724 1.896 -5.502 1.00 74.31 108 LYS A N 1
ATOM 837 C CA . LYS A 1 108 ? -15.041 3.017 -4.604 1.00 74.31 108 LYS A CA 1
ATOM 838 C C . LYS A 1 108 ? -15.412 2.549 -3.195 1.00 74.31 108 LYS A C 1
ATOM 840 O O . LYS A 1 108 ? -14.918 3.113 -2.228 1.00 74.31 108 LYS A O 1
ATOM 845 N N . GLU A 1 109 ? -16.209 1.492 -3.073 1.00 73.88 109 GLU A N 1
ATOM 846 C CA . GLU A 1 109 ? -16.601 0.910 -1.784 1.00 73.88 109 GLU A CA 1
ATOM 847 C C . GLU A 1 109 ? -15.407 0.322 -1.027 1.00 73.88 109 GLU A C 1
ATOM 849 O O . GLU A 1 109 ? -15.304 0.504 0.177 1.00 73.88 109 GLU A O 1
ATOM 854 N N . ARG A 1 110 ? -14.492 -0.379 -1.709 1.00 72.69 110 ARG A N 1
ATOM 855 C CA . ARG A 1 110 ? -13.374 -1.066 -1.036 1.00 72.69 110 ARG A CA 1
ATOM 856 C C . ARG A 1 110 ? -12.129 -0.215 -0.834 1.00 72.69 110 ARG A C 1
ATOM 858 O O . ARG A 1 110 ? -11.370 -0.483 0.089 1.00 72.69 110 ARG A O 1
ATOM 865 N N . PHE A 1 111 ? -11.878 0.729 -1.735 1.00 71.62 111 PHE A N 1
ATOM 866 C CA . PHE A 1 111 ? -10.613 1.466 -1.795 1.00 71.62 111 PHE A CA 1
ATOM 867 C C . PHE A 1 111 ? -10.806 2.988 -1.818 1.00 71.62 111 PHE A C 1
ATOM 869 O O . PHE A 1 111 ? -9.833 3.715 -1.679 1.00 71.62 111 PHE A O 1
ATOM 876 N N . GLY A 1 112 ? -12.040 3.482 -1.971 1.00 64.75 112 GLY A N 1
ATOM 877 C CA . GLY A 1 112 ? -12.364 4.914 -1.954 1.00 64.75 112 GLY A CA 1
ATOM 878 C C . GLY A 1 112 ? -12.785 5.458 -0.585 1.00 64.75 112 GLY A C 1
ATOM 879 O O . GLY A 1 112 ? -13.070 6.645 -0.462 1.00 64.75 112 GLY A O 1
ATOM 880 N N . GLN A 1 113 ? -12.827 4.623 0.456 1.00 66.62 113 GLN A N 1
ATOM 881 C CA . GLN A 1 113 ? -13.235 5.004 1.812 1.00 66.62 113 GLN A CA 1
ATOM 882 C C . GLN A 1 113 ? -12.099 5.648 2.631 1.00 66.62 113 GLN A C 1
ATOM 884 O O . GLN A 1 113 ? -11.929 5.344 3.811 1.00 66.62 113 GLN A O 1
ATOM 889 N N . GLN A 1 114 ? -11.324 6.565 2.040 1.00 60.41 114 GLN A N 1
ATOM 890 C CA . GLN A 1 114 ? -10.251 7.268 2.761 1.00 60.41 114 GLN A CA 1
ATOM 891 C C . GLN A 1 114 ? -10.765 7.933 4.051 1.00 60.41 114 GLN A C 1
ATOM 893 O O . GLN A 1 114 ? -10.124 7.826 5.088 1.00 60.41 114 GLN A O 1
ATOM 898 N N . ASN A 1 115 ? -11.964 8.525 4.033 1.00 57.44 115 ASN A N 1
ATOM 899 C CA . ASN A 1 115 ? -12.556 9.160 5.218 1.00 57.44 115 ASN A CA 1
ATOM 900 C C . ASN A 1 115 ? -12.938 8.170 6.331 1.00 57.44 115 ASN A C 1
ATOM 902 O O . ASN A 1 115 ? -12.837 8.515 7.505 1.00 57.44 115 ASN A O 1
ATOM 906 N N . GLU A 1 116 ? -13.383 6.954 5.999 1.00 62.31 116 GLU A N 1
ATOM 907 C CA . GLU A 1 116 ? -13.670 5.937 7.023 1.00 62.31 116 GLU A CA 1
ATOM 908 C C . GLU A 1 116 ? -12.380 5.335 7.574 1.00 62.31 116 GLU A C 1
ATOM 910 O O . GLU A 1 116 ? -12.308 5.086 8.772 1.00 62.31 116 GLU A O 1
ATOM 915 N N . LEU A 1 117 ? -11.345 5.183 6.742 1.00 59.09 117 LEU A N 1
ATOM 916 C CA . LEU A 1 117 ? -10.015 4.768 7.184 1.00 59.09 117 LEU A CA 1
ATOM 917 C C . LEU A 1 117 ? -9.392 5.811 8.124 1.00 59.09 117 LEU A C 1
ATOM 919 O O . LEU A 1 117 ? -8.946 5.461 9.211 1.00 59.09 117 LEU A O 1
ATOM 923 N N . VAL A 1 118 ? -9.453 7.096 7.759 1.00 59.28 118 VAL A N 1
ATOM 924 C CA . VAL A 1 118 ? -9.022 8.218 8.609 1.00 59.28 118 VAL A CA 1
ATOM 925 C C . VAL A 1 118 ? -9.837 8.268 9.901 1.00 59.28 118 VAL A C 1
ATOM 927 O O . VAL A 1 118 ? -9.259 8.421 10.970 1.00 59.28 118 VAL A O 1
ATOM 930 N N . ASN A 1 119 ? -11.161 8.093 9.847 1.00 63.66 119 ASN A 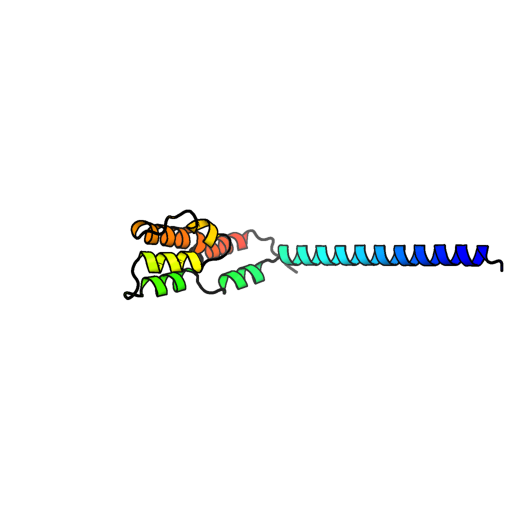N 1
ATOM 931 C CA . ASN A 1 119 ? -11.997 8.078 11.050 1.00 63.66 119 ASN A CA 1
ATOM 932 C C . ASN A 1 119 ? -11.717 6.869 11.950 1.00 63.66 119 ASN A C 1
ATOM 934 O O . ASN A 1 119 ? -11.644 7.035 13.164 1.00 63.66 119 ASN A O 1
ATOM 938 N N . ALA A 1 120 ? -11.543 5.673 11.384 1.00 66.06 120 ALA A N 1
ATOM 939 C CA . ALA A 1 120 ? -11.179 4.473 12.132 1.00 66.06 120 ALA A CA 1
ATOM 940 C C . ALA A 1 120 ? -9.807 4.638 12.798 1.00 66.06 120 ALA A C 1
ATOM 942 O O . ALA A 1 120 ? -9.633 4.270 13.957 1.00 66.06 120 ALA A O 1
ATOM 943 N N . HIS A 1 121 ? -8.863 5.266 12.098 1.00 61.56 121 HIS A N 1
ATOM 944 C CA . HIS A 1 121 ? -7.543 5.564 12.632 1.00 61.56 121 HIS A CA 1
ATOM 945 C C . HIS A 1 121 ? -7.606 6.623 13.749 1.00 61.56 121 HIS A C 1
ATOM 947 O O . H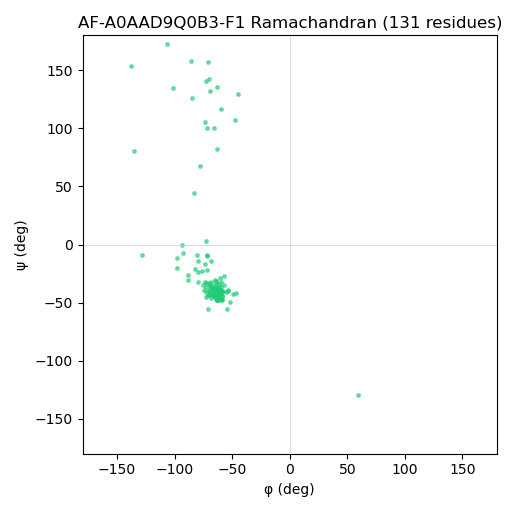IS A 1 121 ? -7.093 6.403 14.841 1.00 61.56 121 HIS A O 1
ATOM 953 N N . MET A 1 122 ? -8.350 7.718 13.549 1.00 68.31 122 MET A N 1
ATOM 954 C CA . MET A 1 122 ? -8.612 8.738 14.577 1.00 68.31 122 MET A CA 1
ATOM 955 C C . MET A 1 122 ? -9.316 8.170 15.820 1.00 68.31 122 MET A C 1
ATOM 957 O O . MET A 1 122 ? -9.086 8.644 16.930 1.00 68.31 122 MET A O 1
ATOM 961 N N . GLN A 1 123 ? -10.166 7.155 15.648 1.00 70.06 123 GLN A N 1
ATOM 962 C CA . GLN A 1 123 ? -10.830 6.447 16.744 1.00 70.06 123 GLN A CA 1
ATOM 963 C C . GLN A 1 123 ? -9.913 5.470 17.483 1.00 70.06 123 GLN A C 1
ATOM 965 O O . GLN A 1 123 ? -10.195 5.169 18.637 1.00 70.06 123 GLN A O 1
ATOM 970 N N . ALA A 1 124 ? -8.835 4.997 16.854 1.00 68.12 124 ALA A N 1
ATOM 971 C CA . ALA A 1 124 ? -7.844 4.127 17.485 1.00 68.12 124 ALA A CA 1
ATOM 972 C C . ALA A 1 124 ? -6.803 4.909 18.311 1.00 68.12 124 ALA A C 1
ATOM 974 O O . ALA A 1 124 ? -6.209 4.348 19.228 1.00 68.12 124 ALA A O 1
ATOM 975 N N . LEU A 1 125 ? -6.616 6.209 18.039 1.00 67.56 125 LEU A N 1
ATOM 976 C CA . LEU A 1 125 ? -5.664 7.077 18.751 1.00 67.56 125 LEU A CA 1
ATOM 977 C C . LEU A 1 125 ? -5.804 7.095 20.291 1.00 67.56 125 LEU A C 1
ATOM 979 O O . LEU A 1 125 ? -4.772 7.112 20.958 1.00 67.56 125 LEU A O 1
ATOM 983 N N . PRO A 1 126 ? -7.011 7.093 20.895 1.00 67.69 126 PRO A N 1
ATOM 984 C CA . PRO A 1 126 ? -7.161 7.129 22.353 1.00 67.69 126 PRO A CA 1
ATOM 985 C C . PRO A 1 126 ? -6.766 5.827 23.067 1.00 67.69 126 PRO A C 1
ATOM 987 O O . PRO A 1 126 ? -6.482 5.868 24.263 1.00 67.69 126 PRO A O 1
ATOM 990 N N . ASP A 1 127 ? -6.761 4.694 22.355 1.00 62.81 127 ASP A N 1
ATOM 991 C CA . ASP A 1 127 ? -6.439 3.367 22.903 1.00 62.81 127 ASP A CA 1
ATOM 992 C C . ASP A 1 127 ? -4.953 3.006 22.741 1.00 62.81 127 ASP A C 1
ATOM 994 O O . ASP A 1 127 ? -4.486 1.999 23.283 1.00 62.81 127 ASP A O 1
ATOM 998 N N . LEU A 1 128 ? -4.188 3.832 22.020 1.00 61.19 128 LEU A N 1
ATOM 999 C CA . LEU A 1 128 ? -2.745 3.672 21.923 1.00 61.19 128 LEU A CA 1
ATOM 1000 C C . LEU A 1 128 ? -2.107 4.001 23.283 1.00 61.19 128 LEU A C 1
ATOM 1002 O O . LEU A 1 128 ? -2.425 5.030 23.888 1.00 61.19 128 LEU A O 1
ATOM 1006 N N . PRO A 1 129 ? -1.197 3.156 23.800 1.00 60.06 129 PRO A N 1
ATOM 1007 C CA . PRO A 1 129 ? -0.508 3.453 25.044 1.00 60.06 129 PRO A CA 1
ATOM 1008 C C . PRO A 1 129 ? 0.269 4.760 24.870 1.00 60.06 129 PRO A C 1
ATOM 1010 O O . PRO A 1 129 ? 1.177 4.839 24.043 1.00 60.06 129 PRO A O 1
ATOM 1013 N N . ASN A 1 130 ? -0.106 5.786 25.647 1.00 51.41 130 ASN A N 1
ATOM 1014 C CA . ASN A 1 130 ? 0.587 7.072 25.687 1.00 51.41 130 ASN A CA 1
ATOM 1015 C C . ASN A 1 130 ? 2.090 6.819 25.814 1.00 51.41 130 ASN A C 1
ATOM 1017 O O . ASN A 1 130 ? 2.576 6.418 26.875 1.00 51.41 130 ASN A O 1
ATOM 1021 N N . SER A 1 131 ? 2.825 7.061 24.730 1.00 53.09 131 SER A N 1
ATOM 1022 C CA . SER A 1 131 ? 4.281 7.001 24.729 1.00 53.09 131 SER A CA 1
ATOM 1023 C C . SER A 1 131 ? 4.807 8.277 25.376 1.00 53.09 131 SER A C 1
ATOM 1025 O O . SER A 1 131 ? 5.373 9.149 24.728 1.00 53.09 131 SER A O 1
ATOM 1027 N N . THR A 1 132 ? 4.558 8.417 26.678 1.00 42.41 132 THR A N 1
ATOM 1028 C CA . THR A 1 132 ? 5.170 9.452 27.502 1.00 42.41 132 THR A CA 1
ATOM 1029 C C . THR A 1 132 ? 6.630 9.059 27.720 1.00 42.41 132 THR A C 1
ATOM 1031 O O . THR A 1 132 ? 6.929 8.154 28.504 1.00 42.41 132 THR A O 1
ATOM 1034 N N . LYS A 1 133 ? 7.541 9.749 27.036 1.00 38.31 133 LYS A N 1
ATOM 1035 C CA . LYS A 1 133 ? 8.901 9.992 27.522 1.00 38.31 133 LYS A CA 1
ATOM 1036 C C . LYS A 1 133 ? 9.145 11.487 27.583 1.00 38.31 133 LYS A C 1
ATOM 1038 O O . LYS A 1 133 ? 8.755 12.176 26.618 1.00 38.31 133 LYS A O 1
#

Radius of gyration: 27.94 Å; Cα contacts (8 Å, |Δi|>4): 46; chains: 1; bounding box: 82×43×54 Å

Mean predicted aligned error: 16.49 Å